Protein AF-A0A3M1KNC0-F1 (afdb_monomer_lite)

Structure (mmCIF, N/CA/C/O backbone):
data_AF-A0A3M1KNC0-F1
#
_entry.id   AF-A0A3M1KNC0-F1
#
loop_
_atom_site.group_PDB
_atom_site.id
_atom_site.type_symbol
_atom_site.label_atom_id
_atom_site.label_alt_id
_atom_site.label_comp_id
_atom_site.label_asym_id
_atom_site.label_entity_id
_atom_site.label_seq_id
_atom_site.pdbx_PDB_ins_code
_atom_site.Cartn_x
_atom_site.Cartn_y
_atom_site.Cartn_z
_atom_site.occupancy
_atom_site.B_iso_or_equiv
_atom_site.auth_seq_id
_atom_site.auth_comp_id
_atom_site.auth_asym_id
_atom_site.auth_atom_id
_atom_site.pdbx_PDB_model_num
ATOM 1 N N . MET A 1 1 ? -4.208 28.990 67.969 1.00 57.97 1 MET A N 1
ATOM 2 C CA . MET A 1 1 ? -3.713 29.675 66.745 1.00 57.97 1 MET A CA 1
ATOM 3 C C . MET A 1 1 ? -3.310 28.766 65.571 1.00 57.97 1 MET A C 1
ATOM 5 O O . MET A 1 1 ? -3.485 29.190 64.439 1.00 57.97 1 MET A O 1
ATOM 9 N N . LYS A 1 2 ? -2.822 27.526 65.760 1.00 63.41 2 LYS A N 1
ATO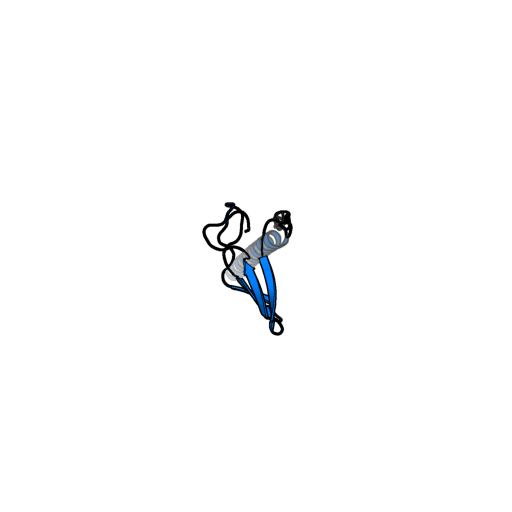M 10 C CA . LYS A 1 2 ? -2.234 26.720 64.659 1.00 63.41 2 LYS A CA 1
ATOM 11 C C . LYS A 1 2 ? -3.226 26.083 63.655 1.00 63.41 2 LYS A C 1
ATOM 13 O O . LYS A 1 2 ? -2.835 25.807 62.525 1.00 63.41 2 LYS A O 1
ATOM 18 N N . ARG A 1 3 ? -4.499 25.858 64.021 1.00 71.94 3 ARG A N 1
ATOM 19 C CA . ARG A 1 3 ? -5.496 25.166 63.162 1.00 71.94 3 ARG A CA 1
ATOM 20 C C . ARG A 1 3 ? -5.983 26.029 61.991 1.00 71.94 3 ARG A C 1
ATOM 22 O O . ARG A 1 3 ? -5.972 25.564 60.857 1.00 71.94 3 ARG A 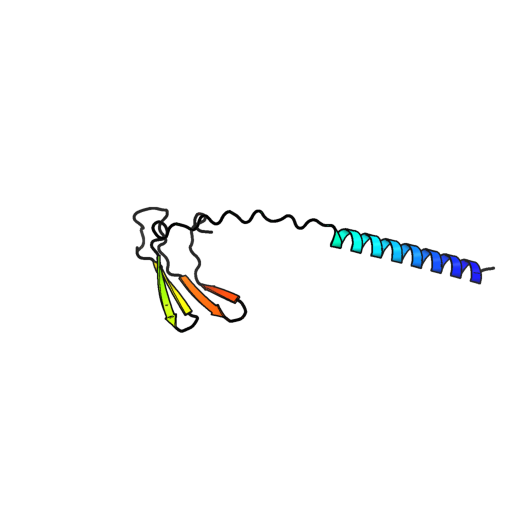O 1
ATOM 29 N N . HIS A 1 4 ? -6.303 27.298 62.246 1.00 69.00 4 HIS A N 1
ATOM 30 C CA . HIS A 1 4 ? -6.705 28.245 61.198 1.00 69.00 4 HIS A CA 1
ATOM 31 C C . HIS A 1 4 ? -5.567 28.579 60.234 1.00 69.00 4 HIS A C 1
ATOM 33 O O . HIS A 1 4 ? -5.800 28.7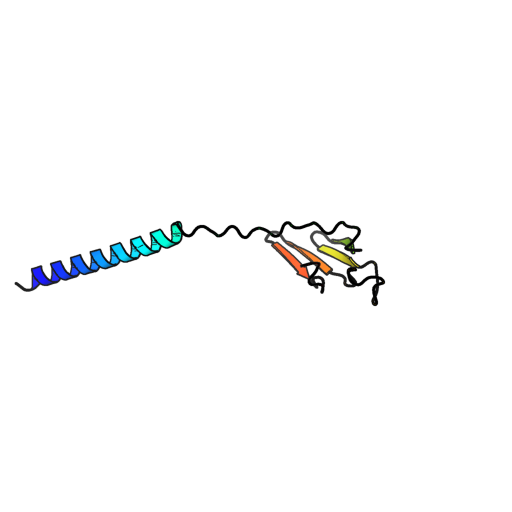70 59.047 1.00 69.00 4 HIS A O 1
ATOM 39 N N . GLN A 1 5 ? -4.324 28.597 60.719 1.00 79.25 5 GLN A N 1
ATOM 40 C CA . GLN A 1 5 ? -3.162 28.819 59.863 1.00 79.25 5 GLN A CA 1
ATOM 41 C C . GLN A 1 5 ? -2.944 27.638 58.905 1.00 79.25 5 GLN A C 1
ATOM 43 O O . GLN A 1 5 ? -2.753 27.859 57.716 1.00 79.25 5 GLN A O 1
ATOM 48 N N . ARG A 1 6 ? -3.076 26.389 59.377 1.00 77.94 6 ARG A N 1
ATOM 49 C CA . ARG A 1 6 ? -3.005 25.189 58.518 1.00 77.94 6 ARG A CA 1
ATOM 50 C C . ARG A 1 6 ? -4.121 25.136 57.472 1.00 77.94 6 ARG A C 1
ATOM 52 O O . ARG A 1 6 ? -3.852 24.778 56.334 1.00 77.94 6 ARG A O 1
ATOM 59 N N . GLN A 1 7 ? -5.341 25.534 57.833 1.00 81.75 7 GLN A N 1
ATOM 60 C CA . GLN A 1 7 ? -6.461 25.612 56.887 1.00 81.75 7 GLN A CA 1
ATOM 61 C C . GLN A 1 7 ? -6.210 26.649 55.785 1.00 81.75 7 GLN A C 1
ATOM 63 O O . GLN A 1 7 ? -6.459 26.359 54.622 1.00 81.75 7 GLN A O 1
ATOM 68 N N . LYS A 1 8 ? -5.648 27.817 56.122 1.00 85.06 8 LYS A N 1
ATOM 69 C CA . LYS A 1 8 ? -5.270 28.837 55.129 1.00 85.06 8 LYS A CA 1
ATOM 70 C C . LYS A 1 8 ? -4.206 28.325 54.154 1.00 85.06 8 LYS A C 1
ATOM 72 O O . LYS A 1 8 ? -4.360 28.507 52.954 1.00 85.06 8 LYS A O 1
ATOM 77 N N . TRP A 1 9 ? -3.177 27.639 54.654 1.00 87.12 9 TRP A N 1
ATOM 78 C CA . TRP A 1 9 ? -2.148 27.031 53.801 1.00 87.12 9 TRP A CA 1
ATOM 79 C C . TRP A 1 9 ? -2.708 25.937 52.889 1.00 87.12 9 TRP A C 1
ATOM 81 O O . TRP A 1 9 ? -2.341 25.883 51.720 1.00 87.12 9 TRP A O 1
ATOM 91 N N . LEU A 1 10 ? -3.630 25.113 53.392 1.00 89.50 10 LEU A N 1
ATOM 92 C CA . LEU A 1 10 ? -4.289 24.084 52.589 1.00 89.50 10 LEU A CA 1
ATOM 93 C C . LEU A 1 10 ? -5.126 24.702 51.458 1.00 89.50 10 LEU A C 1
ATOM 95 O O . LEU A 1 10 ? -5.042 24.256 50.320 1.00 89.50 10 LEU A O 1
ATOM 99 N N . ILE A 1 11 ? -5.895 25.754 51.757 1.00 91.38 11 ILE A N 1
ATOM 100 C CA . ILE A 1 11 ? -6.725 26.456 50.767 1.00 91.38 11 ILE A CA 1
ATOM 101 C C . ILE A 1 11 ? -5.852 27.110 49.691 1.00 91.38 11 ILE A C 1
ATOM 103 O O . ILE A 1 11 ? -6.155 26.988 48.508 1.00 91.38 11 ILE A O 1
ATOM 107 N N . LEU A 1 12 ? -4.750 27.756 50.084 1.00 91.06 12 LEU A N 1
ATOM 108 C CA . LEU A 1 12 ? -3.811 28.360 49.135 1.00 91.06 12 LEU A CA 1
ATOM 109 C C . LEU A 1 12 ? -3.157 27.313 48.229 1.00 91.06 12 LEU A C 1
ATOM 111 O O . LEU A 1 12 ? -3.018 27.547 47.033 1.00 91.06 12 LEU A O 1
ATOM 115 N N . LEU A 1 13 ? -2.803 26.149 48.778 1.00 90.50 13 LEU A N 1
ATOM 116 C CA . LEU A 1 13 ? -2.216 25.058 48.005 1.00 90.50 13 LEU A CA 1
ATOM 117 C C . LEU A 1 13 ? -3.217 24.488 46.991 1.00 90.50 13 LEU A C 1
ATOM 119 O O . LEU A 1 13 ? -2.861 24.284 45.835 1.00 90.50 13 LEU A O 1
ATOM 123 N N . ILE A 1 14 ? -4.478 24.299 47.392 1.00 91.69 14 ILE A N 1
ATOM 124 C CA . ILE A 1 14 ? -5.544 23.837 46.491 1.00 91.69 14 ILE A CA 1
ATOM 125 C C . ILE A 1 14 ? -5.797 24.858 45.375 1.00 91.69 14 ILE A C 1
ATOM 127 O O . ILE A 1 14 ? -5.906 24.469 44.216 1.00 91.69 14 ILE A O 1
ATOM 131 N N . ALA A 1 15 ? -5.847 26.153 45.701 1.00 91.94 15 ALA A N 1
ATOM 132 C CA . ALA A 1 15 ? -6.053 27.215 44.717 1.00 91.94 15 ALA A CA 1
ATOM 133 C C . ALA A 1 15 ? -4.885 27.340 43.719 1.00 91.94 15 ALA A C 1
ATOM 135 O O . ALA A 1 15 ? -5.103 27.629 42.545 1.00 91.94 15 ALA A O 1
ATOM 136 N N . ALA A 1 16 ? -3.649 27.106 44.170 1.00 91.06 16 ALA A N 1
ATOM 137 C CA . ALA A 1 16 ? -2.475 27.092 43.301 1.00 91.06 16 ALA A CA 1
ATOM 138 C C . ALA A 1 16 ? -2.455 25.865 42.374 1.00 91.06 16 ALA A C 1
ATOM 140 O O . ALA A 1 16 ? -2.098 25.974 41.204 1.00 91.06 16 ALA A O 1
ATOM 141 N N . LEU A 1 17 ? -2.869 24.696 42.874 1.00 90.94 17 LEU A N 1
ATOM 142 C CA . LEU A 1 17 ? -2.985 23.492 42.049 1.00 90.94 17 LEU A CA 1
ATOM 143 C C . LEU A 1 17 ? -4.095 23.619 41.004 1.00 90.94 17 LEU A C 1
ATOM 145 O O . LEU A 1 17 ? -3.897 23.226 39.856 1.00 90.94 17 LEU A O 1
ATOM 149 N N . SER A 1 18 ? -5.249 24.179 41.372 1.00 87.38 18 SER A N 1
ATOM 150 C CA . SER A 1 18 ? -6.358 24.332 40.431 1.00 87.38 18 SER A CA 1
ATOM 151 C C . SER A 1 18 ? -6.035 25.324 39.314 1.00 87.38 18 SER A C 1
ATOM 153 O O . SER A 1 18 ? -6.330 25.035 38.156 1.00 87.38 18 SER A O 1
ATOM 155 N N . SER A 1 19 ? -5.371 26.446 39.613 1.00 85.81 19 SER A N 1
ATOM 156 C CA . SER A 1 19 ? -4.951 27.407 38.584 1.00 85.81 19 SER A CA 1
ATOM 157 C C . SER A 1 19 ? -3.911 26.821 37.625 1.00 85.81 19 SER A C 1
ATOM 159 O O . SER A 1 19 ? -3.987 27.066 36.421 1.00 85.81 19 SER A O 1
ATOM 161 N N . PHE A 1 20 ? -2.996 25.989 38.128 1.00 86.69 20 PHE A N 1
ATOM 162 C CA . PHE A 1 20 ? -2.003 25.301 37.307 1.00 86.69 20 PHE A CA 1
ATOM 163 C C . PHE A 1 20 ? -2.643 24.295 36.338 1.00 86.69 20 PHE A C 1
ATOM 165 O O . PHE A 1 20 ? -2.310 24.277 35.156 1.00 86.69 20 PHE A O 1
ATOM 172 N N . ILE A 1 21 ? -3.620 23.510 36.805 1.00 86.56 21 ILE A N 1
ATOM 173 C CA . ILE A 1 21 ? -4.353 22.558 35.954 1.00 86.56 21 ILE A CA 1
ATOM 174 C C . ILE A 1 21 ? -5.150 23.298 34.870 1.00 86.56 21 ILE A C 1
ATOM 176 O O . ILE A 1 21 ? -5.115 22.900 33.707 1.00 86.56 21 ILE A O 1
ATOM 180 N N . ILE A 1 22 ? -5.824 24.399 35.223 1.00 86.44 22 ILE A N 1
ATOM 181 C CA . ILE A 1 22 ? -6.582 25.214 34.261 1.00 86.44 22 ILE A CA 1
ATOM 182 C C . ILE A 1 22 ? -5.657 25.781 33.175 1.00 86.44 22 ILE A C 1
ATOM 184 O O . ILE A 1 22 ? -6.018 25.758 32.001 1.00 86.44 22 ILE A O 1
ATOM 188 N N . ALA A 1 23 ? -4.455 26.238 33.541 1.00 81.06 23 ALA A N 1
ATOM 189 C CA . ALA A 1 23 ? -3.480 26.756 32.583 1.00 81.06 23 ALA A CA 1
ATOM 190 C C . ALA A 1 23 ? -3.008 25.686 31.580 1.00 81.06 23 ALA A C 1
ATOM 192 O O . ALA A 1 23 ? -2.911 25.976 30.388 1.00 81.06 23 ALA A O 1
ATOM 193 N N . ILE A 1 24 ? -2.776 24.448 32.033 1.00 82.31 24 ILE A N 1
ATOM 194 C CA . ILE A 1 24 ? -2.384 23.330 31.157 1.00 82.31 24 ILE A CA 1
ATOM 195 C C . ILE A 1 24 ? -3.511 22.980 30.182 1.00 82.31 24 ILE A C 1
ATOM 197 O O . ILE A 1 24 ? -3.274 22.862 28.981 1.00 82.31 24 ILE A O 1
ATOM 201 N N . VAL A 1 25 ? -4.746 22.863 30.677 1.00 81.25 25 VAL A N 1
ATOM 202 C CA . VAL A 1 25 ? -5.911 22.548 29.834 1.00 81.25 25 VAL A CA 1
ATOM 203 C C . VAL A 1 25 ? -6.134 23.643 28.788 1.00 81.25 25 VAL A C 1
ATOM 205 O O . VAL A 1 25 ? -6.400 23.340 27.628 1.00 81.25 25 VAL A O 1
ATOM 208 N N . TRP A 1 26 ? -5.962 24.915 29.161 1.00 76.06 26 TRP A N 1
ATOM 209 C CA . TRP A 1 26 ? -6.084 26.027 28.218 1.00 76.06 26 TRP A CA 1
ATOM 210 C C . TRP A 1 26 ? -5.027 25.970 27.108 1.00 76.06 26 TRP A C 1
ATOM 212 O O . TRP A 1 26 ? -5.342 26.245 25.953 1.00 76.06 26 TRP A O 1
ATOM 222 N N . GLN A 1 27 ? -3.793 25.569 27.431 1.00 66.94 27 GLN A N 1
ATOM 223 C CA . GLN A 1 27 ? -2.739 25.387 26.430 1.00 66.94 27 GLN A CA 1
ATOM 224 C C . GLN A 1 27 ? -3.021 24.209 25.488 1.00 66.94 27 GLN A C 1
ATOM 226 O O . GLN A 1 27 ? -2.772 24.338 24.297 1.00 66.94 27 GLN A O 1
ATOM 231 N N . GLN A 1 28 ? -3.586 23.100 25.975 1.00 64.31 28 GLN A N 1
ATOM 232 C CA . GLN A 1 28 ? -3.891 21.933 25.133 1.00 64.31 28 GLN A CA 1
ATOM 233 C C . GLN A 1 28 ? -5.070 22.151 24.174 1.00 64.31 28 GLN A C 1
ATOM 235 O O . GLN A 1 28 ? -5.107 21.546 23.108 1.00 64.31 28 GLN A O 1
ATOM 240 N N . ILE A 1 29 ? -6.037 23.000 24.535 1.00 62.75 29 ILE A N 1
ATOM 241 C CA . ILE A 1 29 ? -7.204 23.284 23.681 1.00 62.75 29 ILE A CA 1
ATOM 242 C C . ILE A 1 29 ? -6.863 24.314 22.591 1.00 62.75 29 ILE A C 1
ATOM 244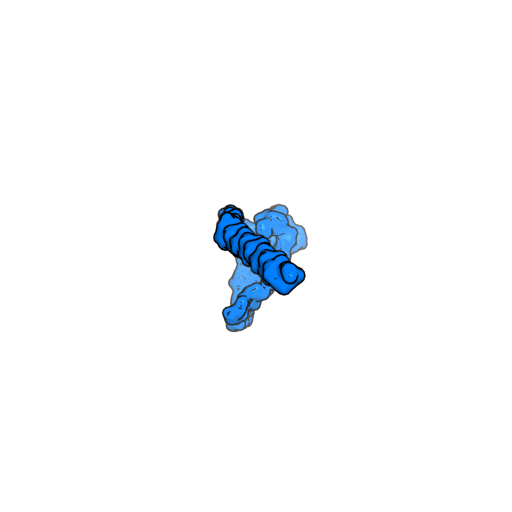 O O . ILE A 1 29 ? -7.457 24.288 21.516 1.00 62.75 29 ILE A O 1
ATOM 248 N N . PHE A 1 30 ? -5.909 25.214 22.854 1.00 56.31 30 PHE A N 1
ATOM 249 C CA . PHE A 1 30 ? -5.571 26.335 21.969 1.00 56.31 30 PHE A CA 1
ATOM 250 C C . PHE A 1 30 ? -4.242 26.199 21.230 1.00 56.31 30 PHE A C 1
ATOM 252 O O . PHE A 1 30 ? -3.813 27.171 20.611 1.00 56.31 30 PHE A O 1
ATOM 259 N N . THR A 1 31 ? -3.587 25.037 21.230 1.00 55.81 31 THR A N 1
ATOM 260 C CA . THR A 1 31 ? -2.562 24.797 20.210 1.00 55.81 31 THR A CA 1
ATOM 261 C C . THR A 1 31 ? -3.268 24.726 18.858 1.00 55.81 31 THR A C 1
ATOM 263 O O . THR A 1 31 ? -4.046 23.789 18.652 1.00 55.81 31 THR A O 1
ATOM 266 N N . PRO A 1 32 ? -3.055 25.687 17.937 1.00 54.53 32 PRO A N 1
ATOM 267 C CA . PRO A 1 32 ? -3.475 25.480 16.566 1.00 54.53 32 PRO A CA 1
ATOM 268 C C . PRO A 1 32 ? -2.774 24.209 16.096 1.00 54.53 32 PRO A C 1
ATOM 270 O O . PRO A 1 32 ? -1.548 24.120 16.153 1.00 54.53 32 PRO A O 1
ATOM 273 N N . VAL A 1 33 ? -3.554 23.204 15.698 1.00 53.81 33 VAL A N 1
ATOM 274 C CA . VAL A 1 33 ? -3.031 22.129 14.860 1.00 53.81 33 VAL A CA 1
ATOM 275 C C . VAL A 1 33 ? -2.461 22.848 13.652 1.00 53.81 33 VAL A C 1
ATOM 277 O O . VAL A 1 33 ? -3.208 23.465 12.891 1.00 53.81 33 VAL A O 1
ATOM 280 N N . GLU A 1 34 ? -1.136 22.866 13.554 1.00 51.38 34 GLU A N 1
ATOM 281 C CA . GLU A 1 34 ? -0.452 23.255 12.338 1.00 51.38 34 GLU A CA 1
ATOM 282 C C . GLU A 1 34 ? -1.017 22.319 11.280 1.00 51.38 34 GLU A C 1
ATOM 284 O O . GLU A 1 34 ? -0.805 21.107 11.325 1.00 51.38 34 GLU A O 1
ATOM 289 N N . ALA A 1 35 ? -1.905 22.858 10.444 1.00 47.97 35 ALA A N 1
ATOM 290 C CA . ALA A 1 35 ? -2.439 22.126 9.324 1.00 47.97 35 ALA A CA 1
ATOM 291 C C . ALA A 1 35 ? -1.222 21.826 8.463 1.00 47.97 35 ALA A C 1
ATOM 293 O O . ALA A 1 35 ? -0.741 22.708 7.748 1.00 47.97 35 ALA A O 1
ATOM 294 N N . GLU A 1 36 ? -0.686 20.612 8.609 1.00 46.47 36 GLU A N 1
ATOM 295 C CA . GLU A 1 36 ? 0.285 20.068 7.682 1.00 46.47 36 GLU A CA 1
ATOM 296 C C . GLU A 1 36 ? -0.285 20.372 6.309 1.00 46.47 36 GLU A C 1
ATOM 298 O O . GLU A 1 36 ? -1.403 19.966 5.967 1.00 46.47 36 GLU A O 1
ATOM 303 N N . THR A 1 37 ? 0.435 21.215 5.572 1.00 46.34 37 THR A N 1
ATOM 304 C CA . THR A 1 37 ? 0.117 21.470 4.181 1.00 46.34 37 THR A CA 1
ATOM 305 C C . THR A 1 37 ? 0.280 20.115 3.536 1.00 46.34 37 THR A C 1
ATOM 307 O O . THR A 1 37 ? 1.404 19.676 3.308 1.00 46.34 37 THR A O 1
ATOM 310 N N . LYS A 1 38 ? -0.844 19.406 3.374 1.00 45.84 38 LYS A N 1
ATOM 311 C CA . LYS A 1 38 ? -0.910 18.132 2.678 1.00 45.84 38 LYS A CA 1
ATOM 312 C C . LYS A 1 38 ? -0.118 18.369 1.400 1.00 45.84 38 LYS A C 1
ATOM 314 O O . LYS A 1 38 ? -0.541 19.259 0.653 1.00 45.84 38 LYS A O 1
ATOM 319 N N . PRO A 1 39 ? 1.028 17.692 1.181 1.00 46.56 39 PRO A N 1
ATOM 320 C CA . PRO A 1 39 ? 1.729 17.837 -0.077 1.00 46.56 39 PRO A CA 1
ATOM 321 C C . PRO A 1 39 ? 0.667 17.592 -1.132 1.00 46.56 39 PRO A C 1
ATOM 323 O O . PRO A 1 39 ? -0.096 16.622 -1.038 1.00 46.56 39 PRO A O 1
ATOM 326 N N . GLU A 1 40 ? 0.491 18.584 -2.001 1.00 45.06 40 GLU A N 1
ATOM 327 C CA . GLU A 1 40 ? -0.446 18.494 -3.098 1.00 45.06 40 GLU A CA 1
ATOM 328 C C . GLU A 1 40 ? -0.031 17.224 -3.820 1.00 45.06 40 GLU A C 1
ATOM 330 O O . GLU A 1 40 ? 1.059 17.154 -4.385 1.00 45.06 40 GLU A O 1
ATOM 335 N N . LEU A 1 41 ? -0.814 16.161 -3.619 1.00 42.62 41 LEU A N 1
ATOM 336 C CA . LEU A 1 41 ? -0.511 14.849 -4.142 1.00 42.62 41 LEU A CA 1
ATOM 337 C C . LEU A 1 41 ? -0.735 15.029 -5.635 1.00 42.62 41 LEU A C 1
ATOM 339 O O . LEU A 1 41 ? -1.853 14.859 -6.122 1.00 42.62 41 LEU A O 1
ATOM 343 N N . SER A 1 42 ? 0.290 15.499 -6.342 1.00 44.75 42 SER A N 1
ATOM 344 C CA . SER A 1 42 ? 0.352 15.473 -7.785 1.00 44.75 42 SER A CA 1
ATOM 345 C C . SER A 1 42 ? 0.289 14.000 -8.103 1.00 44.75 42 SER A C 1
ATOM 347 O O . SER A 1 42 ? 1.298 13.305 -8.046 1.00 44.75 42 SER A O 1
ATOM 349 N N . THR A 1 43 ? -0.938 13.508 -8.287 1.00 45.62 43 THR A N 1
ATOM 350 C CA . THR A 1 43 ? -1.226 12.135 -8.660 1.00 45.62 43 THR A CA 1
ATOM 351 C C . THR A 1 43 ? -0.297 11.849 -9.818 1.00 45.62 43 THR A C 1
ATOM 353 O O . THR A 1 43 ? -0.471 12.508 -10.851 1.00 45.62 43 THR A O 1
ATOM 356 N N . PRO A 1 44 ? 0.711 10.972 -9.653 1.00 50.84 44 PRO A N 1
ATOM 357 C CA . PRO A 1 44 ? 1.555 10.611 -10.768 1.00 50.84 44 PRO A CA 1
ATOM 358 C C . PRO A 1 44 ? 0.593 10.150 -11.850 1.00 50.84 44 PRO A C 1
ATOM 360 O O . PRO A 1 44 ? -0.237 9.259 -11.630 1.00 50.84 44 PRO A O 1
ATOM 363 N N . THR A 1 45 ? 0.590 10.870 -12.970 1.00 49.12 45 THR A N 1
ATOM 364 C CA . THR A 1 45 ? -0.230 10.510 -14.114 1.00 49.12 45 THR A CA 1
ATOM 365 C C . THR A 1 45 ? 0.074 9.044 -14.380 1.00 49.12 45 THR A C 1
ATOM 367 O O . THR A 1 45 ? 1.233 8.643 -14.338 1.00 49.12 45 THR A O 1
ATOM 370 N N . LYS A 1 46 ? -0.947 8.223 -14.623 1.00 49.84 46 LYS A N 1
ATOM 371 C CA . LYS A 1 46 ? -0.809 6.774 -14.860 1.00 49.84 46 LYS A CA 1
ATOM 372 C C . LYS A 1 46 ? 0.269 6.410 -15.908 1.00 49.84 46 LYS A C 1
ATOM 374 O O . LYS A 1 46 ? 0.683 5.264 -15.994 1.00 49.84 46 LYS A O 1
ATOM 379 N N . GLU A 1 47 ? 0.701 7.386 -16.701 1.00 51.00 47 GLU A N 1
ATOM 380 C CA . GLU A 1 47 ? 1.790 7.299 -17.670 1.00 51.00 47 GLU A CA 1
ATOM 381 C C . GLU A 1 47 ? 3.206 7.292 -17.059 1.00 51.00 47 GLU A C 1
ATOM 383 O O . GLU A 1 47 ? 4.082 6.667 -17.645 1.00 51.00 47 GLU A O 1
ATOM 388 N N . SER A 1 48 ? 3.462 7.925 -15.904 1.00 51.19 48 SER A N 1
ATOM 389 C CA . SER A 1 48 ? 4.801 7.950 -15.281 1.00 51.19 48 SER A CA 1
ATOM 390 C C . SER A 1 48 ? 5.065 6.737 -14.389 1.00 51.19 48 SER A C 1
ATOM 392 O O . SER A 1 48 ? 6.164 6.188 -14.372 1.00 51.19 48 SER A O 1
ATOM 394 N N . ALA A 1 49 ? 4.038 6.268 -13.686 1.00 58.25 49 ALA A N 1
ATOM 395 C CA . ALA A 1 49 ? 4.080 5.020 -12.947 1.00 58.25 49 ALA A CA 1
ATOM 396 C C . ALA A 1 49 ? 3.512 3.929 -13.851 1.00 58.25 49 ALA A C 1
ATOM 398 O O . ALA A 1 49 ? 2.319 3.642 -13.821 1.00 58.25 49 ALA A O 1
ATOM 399 N N . LEU A 1 50 ? 4.379 3.373 -14.690 1.00 67.00 50 LEU A N 1
ATOM 400 C CA . LEU A 1 50 ? 4.185 2.222 -15.571 1.00 67.00 50 LEU A CA 1
ATOM 401 C C . LEU A 1 50 ? 3.777 0.940 -14.787 1.00 67.00 50 LEU A C 1
ATOM 403 O O . LEU A 1 50 ? 4.446 -0.093 -14.789 1.00 67.00 50 LEU A O 1
ATOM 407 N N . LEU A 1 51 ? 2.655 1.027 -14.078 1.00 72.75 51 LEU A N 1
ATOM 408 C CA . LEU A 1 51 ? 2.150 0.085 -13.093 1.00 72.75 51 LEU A CA 1
ATOM 409 C C . LEU A 1 51 ? 0.738 -0.347 -13.474 1.00 72.75 51 LEU A C 1
ATOM 411 O O . LEU A 1 51 ? -0.153 0.469 -13.719 1.00 72.75 51 LEU A O 1
ATOM 415 N N . ASN A 1 52 ? 0.510 -1.652 -13.451 1.00 81.69 52 ASN A N 1
ATOM 416 C CA . ASN A 1 52 ? -0.800 -2.243 -13.655 1.00 81.69 52 ASN A CA 1
ATOM 417 C C . ASN A 1 52 ? -1.375 -2.692 -12.315 1.00 81.69 52 ASN A C 1
ATOM 419 O O . ASN A 1 52 ? -0.817 -3.567 -11.660 1.00 81.69 52 ASN A O 1
ATOM 423 N N . LEU A 1 53 ? -2.516 -2.126 -11.916 1.00 85.00 53 LEU A N 1
ATOM 424 C CA . LEU A 1 53 ? -3.266 -2.627 -10.768 1.00 85.00 53 LEU A CA 1
ATOM 425 C C . LEU A 1 53 ? -4.078 -3.859 -11.185 1.00 85.00 53 LEU A C 1
ATOM 427 O O . LEU A 1 53 ? -4.964 -3.769 -12.035 1.00 85.00 53 LEU A O 1
ATOM 431 N N . ALA A 1 54 ? -3.806 -4.992 -10.552 1.00 87.38 54 ALA A N 1
ATOM 432 C CA . ALA A 1 54 ? -4.516 -6.246 -10.733 1.00 87.38 54 ALA A CA 1
ATOM 433 C C . ALA A 1 54 ? -5.212 -6.646 -9.428 1.00 87.38 54 ALA A C 1
ATOM 435 O O . ALA A 1 54 ? -4.589 -6.712 -8.369 1.00 87.38 54 ALA A O 1
ATOM 436 N N . LYS A 1 55 ? -6.511 -6.944 -9.494 1.00 91.25 55 LYS A N 1
ATOM 437 C CA . LYS A 1 55 ? -7.219 -7.559 -8.367 1.00 91.25 55 LYS A CA 1
ATOM 438 C C . LYS A 1 55 ? -6.863 -9.043 -8.319 1.00 91.25 55 LYS A C 1
ATOM 440 O O . LYS A 1 55 ? -7.116 -9.761 -9.282 1.00 91.25 55 LYS A O 1
ATOM 445 N N . VAL A 1 56 ? -6.296 -9.488 -7.202 1.00 92.88 56 VAL A N 1
ATOM 446 C CA . VAL A 1 56 ? -5.9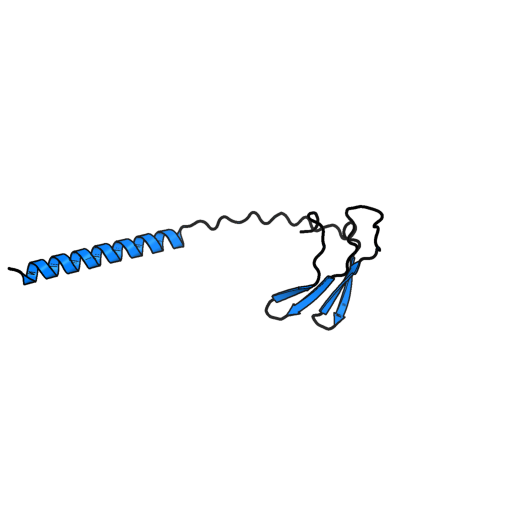32 -10.895 -6.974 1.00 92.88 56 VAL A CA 1
ATOM 447 C C . VAL A 1 56 ? -7.075 -11.630 -6.278 1.00 92.88 56 VAL A C 1
ATOM 449 O O . VAL A 1 56 ? -7.398 -12.759 -6.630 1.00 92.88 56 VAL A O 1
ATOM 452 N N . SER A 1 57 ? -7.710 -10.974 -5.304 1.00 92.00 57 SER A N 1
ATOM 453 C CA . SER A 1 57 ? -8.870 -11.481 -4.569 1.00 92.00 57 SER A CA 1
ATOM 454 C C . SER A 1 57 ? -9.687 -10.316 -4.003 1.00 92.00 57 SER A C 1
ATOM 456 O O . SER A 1 57 ? -9.337 -9.146 -4.172 1.00 92.00 57 SER A O 1
ATOM 458 N N . ASP A 1 58 ? -10.796 -10.609 -3.333 1.00 92.12 58 AS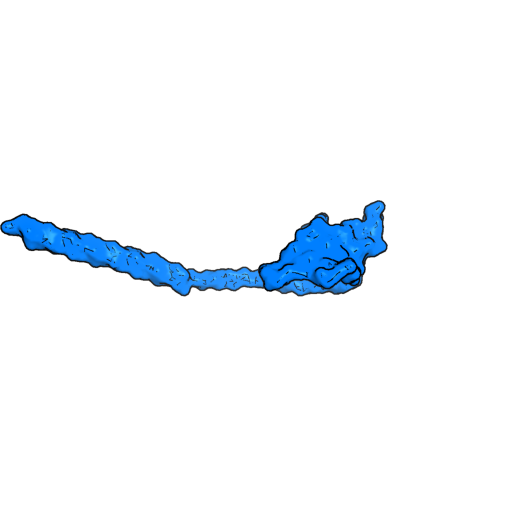P A N 1
ATOM 459 C CA . ASP A 1 58 ? -11.545 -9.595 -2.597 1.00 92.12 58 ASP A CA 1
ATOM 460 C C . ASP A 1 58 ? -10.664 -8.954 -1.521 1.00 92.12 58 ASP A C 1
ATOM 462 O O . ASP A 1 58 ? -10.078 -9.631 -0.680 1.00 92.12 58 ASP A O 1
ATOM 466 N N . GLY A 1 59 ? -10.523 -7.628 -1.604 1.00 90.81 59 GLY A N 1
ATOM 467 C CA . GLY A 1 59 ? -9.655 -6.853 -0.720 1.00 90.81 59 GLY A CA 1
ATOM 468 C C . GLY A 1 59 ? -8.153 -7.007 -0.980 1.00 90.81 59 GLY A C 1
ATOM 469 O O . GLY A 1 59 ? -7.383 -6.380 -0.266 1.00 90.81 59 GLY A O 1
ATOM 470 N N . ILE A 1 60 ? -7.711 -7.777 -1.982 1.00 92.81 60 ILE A N 1
ATOM 471 C CA . ILE A 1 60 ? -6.284 -8.009 -2.264 1.00 92.81 60 ILE A CA 1
ATOM 472 C C . ILE A 1 60 ? -5.958 -7.601 -3.699 1.00 92.81 60 ILE A C 1
ATOM 474 O O . ILE A 1 60 ? -6.525 -8.127 -4.661 1.00 92.81 60 ILE A O 1
ATOM 478 N N . TYR A 1 61 ? -4.989 -6.705 -3.840 1.00 92.69 61 TYR A N 1
ATOM 479 C CA . TYR A 1 61 ? -4.534 -6.173 -5.114 1.00 92.69 61 TYR A CA 1
ATOM 480 C C . TYR A 1 61 ? -3.016 -6.269 -5.228 1.00 92.69 61 TYR A C 1
ATOM 482 O O . TYR A 1 61 ? -2.294 -6.210 -4.235 1.00 92.69 61 TYR A O 1
ATOM 490 N N . ALA A 1 62 ? -2.544 -6.392 -6.460 1.00 89.50 62 ALA A N 1
ATOM 491 C CA . ALA A 1 62 ? -1.144 -6.289 -6.820 1.00 89.50 62 ALA A CA 1
ATOM 492 C C . ALA A 1 62 ? -0.966 -5.093 -7.758 1.00 89.50 62 ALA A C 1
ATOM 494 O O . ALA A 1 62 ? -1.718 -4.939 -8.718 1.00 89.50 62 ALA A O 1
ATOM 495 N N . LEU A 1 63 ? 0.021 -4.252 -7.489 1.00 86.38 63 LEU A N 1
ATOM 496 C CA . LEU A 1 63 ? 0.572 -3.310 -8.453 1.00 86.38 63 LEU A CA 1
ATOM 497 C C . LEU A 1 63 ? 1.736 -4.010 -9.139 1.00 86.38 63 LEU A C 1
ATOM 499 O O . LEU A 1 63 ? 2.691 -4.399 -8.478 1.00 86.38 63 LEU A O 1
ATOM 503 N N . ILE A 1 64 ? 1.630 -4.207 -10.445 1.00 84.00 64 ILE A N 1
ATOM 504 C CA . ILE A 1 64 ? 2.608 -4.946 -11.236 1.00 84.00 64 ILE A CA 1
ATOM 505 C C . ILE A 1 64 ? 3.376 -3.950 -12.098 1.00 84.00 64 ILE A C 1
ATOM 507 O O . ILE A 1 64 ? 2.761 -3.258 -12.914 1.00 84.00 64 ILE A O 1
ATOM 511 N N . ALA A 1 65 ? 4.695 -3.879 -11.929 1.00 82.12 65 ALA A N 1
ATOM 512 C CA . ALA A 1 65 ? 5.561 -3.115 -12.816 1.00 82.12 65 ALA A CA 1
ATOM 513 C C . ALA A 1 65 ? 5.525 -3.701 -14.227 1.00 82.12 65 ALA A C 1
ATOM 515 O O . ALA A 1 65 ? 5.504 -4.917 -14.414 1.00 82.12 65 ALA A O 1
ATOM 516 N N . ASN A 1 66 ? 5.483 -2.834 -15.236 1.00 77.25 66 ASN A N 1
ATOM 517 C CA . ASN A 1 66 ? 5.463 -3.265 -16.633 1.00 77.25 66 ASN A CA 1
ATOM 518 C C . ASN A 1 66 ? 6.856 -3.288 -17.289 1.00 77.25 66 ASN A C 1
ATOM 520 O O . ASN A 1 66 ? 6.957 -3.594 -18.477 1.00 77.25 66 ASN A O 1
ATOM 524 N N . THR A 1 67 ? 7.903 -2.961 -16.529 1.00 75.75 67 THR A N 1
ATOM 525 C CA . THR A 1 67 ? 9.294 -2.955 -16.977 1.00 75.75 67 THR A CA 1
ATOM 526 C C . THR A 1 67 ? 10.170 -3.736 -16.005 1.00 75.75 67 THR A C 1
ATOM 528 O O . THR A 1 67 ? 9.905 -3.764 -14.802 1.00 75.75 67 THR A O 1
ATOM 531 N N . ASP A 1 68 ? 11.248 -4.308 -16.532 1.00 74.56 68 ASP A N 1
ATOM 532 C CA . ASP A 1 68 ? 12.299 -4.960 -15.754 1.00 74.56 68 ASP A CA 1
ATOM 533 C C . ASP A 1 68 ? 13.469 -4.007 -15.472 1.00 74.56 68 ASP A C 1
ATOM 535 O O . ASP A 1 68 ? 13.574 -2.917 -16.043 1.00 74.56 68 ASP A O 1
ATOM 539 N N . TYR A 1 69 ? 14.375 -4.444 -14.593 1.00 74.62 69 TYR A N 1
ATOM 540 C CA . TYR A 1 69 ? 15.673 -3.805 -14.408 1.00 74.62 69 TYR A CA 1
ATOM 541 C C . TYR A 1 69 ? 16.660 -4.211 -15.524 1.00 74.62 69 TYR A C 1
ATOM 543 O O . TYR A 1 69 ? 16.775 -5.402 -15.825 1.00 74.62 69 TYR A O 1
ATOM 551 N N . PRO A 1 70 ? 17.465 -3.277 -16.064 1.00 75.25 70 PRO A N 1
ATOM 552 C CA . PRO A 1 70 ? 17.441 -1.843 -15.784 1.00 75.25 70 PRO A CA 1
ATOM 553 C C . PRO A 1 70 ? 16.281 -1.144 -16.512 1.00 75.25 70 PRO A C 1
ATOM 555 O O . PRO A 1 70 ? 16.013 -1.468 -17.671 1.00 75.25 70 PRO A O 1
ATOM 558 N N . PRO A 1 71 ? 15.616 -0.163 -15.875 1.00 75.50 71 PRO A N 1
ATOM 559 C CA . PRO A 1 71 ? 14.554 0.574 -16.537 1.00 75.50 71 PRO A CA 1
ATOM 560 C C . PRO A 1 71 ? 15.127 1.478 -17.641 1.00 75.50 71 PRO A C 1
ATOM 562 O O . PRO A 1 71 ? 16.260 1.958 -17.522 1.00 75.50 71 PRO A O 1
ATOM 565 N N . PRO A 1 72 ? 14.350 1.756 -18.702 1.00 76.75 72 PRO A N 1
ATOM 566 C CA . PRO A 1 72 ? 14.785 2.635 -19.785 1.00 76.75 72 PRO A CA 1
ATOM 567 C C . PRO A 1 72 ? 14.924 4.102 -19.344 1.00 76.75 72 PRO A C 1
ATOM 569 O O . PRO A 1 72 ? 15.712 4.841 -19.932 1.00 76.75 72 PRO A O 1
ATOM 572 N N . GLU A 1 73 ? 14.208 4.512 -18.292 1.00 74.31 73 GLU A N 1
ATOM 573 C CA . GLU A 1 73 ? 14.280 5.843 -17.682 1.00 74.31 73 GLU A CA 1
ATOM 574 C C . GLU A 1 73 ? 14.346 5.735 -16.144 1.00 74.31 73 GLU A C 1
ATOM 576 O O . GLU A 1 73 ? 13.775 4.809 -15.561 1.00 74.31 73 GLU A O 1
ATOM 581 N N . PRO A 1 74 ? 15.025 6.669 -15.451 1.00 71.56 74 PRO A N 1
ATOM 582 C CA . PRO A 1 74 ? 15.266 6.580 -14.004 1.00 71.56 74 PRO A CA 1
ATOM 583 C C . PRO A 1 74 ? 14.021 6.808 -13.127 1.00 71.56 74 PRO A C 1
ATOM 585 O O . PRO A 1 74 ? 14.061 6.570 -11.923 1.00 71.56 74 PRO A O 1
ATOM 588 N N . ASN A 1 75 ? 12.922 7.291 -13.702 1.00 68.56 75 ASN A N 1
ATOM 589 C CA . ASN A 1 75 ? 11.663 7.605 -13.018 1.00 68.56 75 ASN A CA 1
ATOM 590 C C . ASN A 1 75 ? 10.616 6.482 -13.130 1.00 68.56 75 ASN A C 1
ATOM 592 O O . ASN A 1 75 ? 9.474 6.677 -12.719 1.00 68.56 75 ASN A O 1
ATOM 596 N N . ILE A 1 76 ? 10.990 5.321 -13.672 1.00 71.62 76 ILE A N 1
ATOM 597 C CA . ILE A 1 76 ? 10.071 4.207 -13.884 1.00 71.62 76 ILE A CA 1
ATOM 598 C C . ILE A 1 76 ? 10.143 3.218 -12.718 1.00 71.62 76 ILE A C 1
ATOM 600 O O . ILE A 1 76 ? 11.217 2.777 -12.309 1.00 71.62 76 ILE A O 1
ATOM 604 N N . ALA A 1 77 ? 8.975 2.828 -12.210 1.00 72.31 77 ALA A N 1
ATOM 605 C CA . ALA A 1 77 ? 8.856 1.782 -11.206 1.00 72.31 77 ALA A CA 1
ATOM 606 C C . ALA A 1 77 ? 9.143 0.388 -11.799 1.00 72.31 77 ALA A C 1
ATOM 608 O O . ALA A 1 77 ? 8.534 -0.008 -12.791 1.00 72.31 77 ALA A O 1
ATOM 609 N N . ILE A 1 78 ? 10.044 -0.357 -11.152 1.00 74.38 78 ILE A N 1
ATOM 610 C CA . ILE A 1 78 ? 10.505 -1.699 -11.566 1.00 74.38 78 ILE A CA 1
ATOM 611 C C . ILE A 1 78 ? 10.056 -2.822 -10.620 1.00 74.38 78 ILE A C 1
ATOM 613 O O . ILE A 1 78 ? 10.351 -3.989 -10.863 1.00 74.38 78 ILE A O 1
ATOM 617 N N . CYS A 1 79 ? 9.414 -2.485 -9.501 1.00 77.75 79 CYS A N 1
ATOM 618 C CA . CYS A 1 79 ? 9.005 -3.452 -8.486 1.00 77.75 79 CYS A CA 1
ATOM 619 C C . CYS A 1 79 ? 7.487 -3.627 -8.455 1.00 77.75 79 CYS A C 1
ATOM 621 O O . CYS A 1 79 ? 6.723 -2.727 -8.802 1.00 77.75 79 CYS A O 1
ATOM 623 N N . ASN A 1 80 ? 7.058 -4.811 -8.030 1.00 85.69 80 ASN A N 1
ATOM 624 C CA . ASN A 1 80 ? 5.655 -5.081 -7.759 1.00 85.69 80 ASN A CA 1
ATOM 625 C C . ASN A 1 80 ? 5.349 -4.707 -6.308 1.00 85.69 80 ASN A C 1
ATOM 627 O O . ASN A 1 80 ? 6.189 -4.914 -5.442 1.00 85.69 80 ASN A O 1
ATOM 631 N N . ALA A 1 81 ? 4.132 -4.247 -6.037 1.00 87.69 81 ALA A N 1
ATOM 632 C CA . ALA A 1 81 ? 3.666 -3.986 -4.680 1.00 87.69 81 ALA A CA 1
ATOM 633 C C . ALA A 1 81 ? 2.362 -4.738 -4.392 1.00 87.69 81 ALA A C 1
ATOM 635 O O . ALA A 1 81 ? 1.547 -4.981 -5.284 1.00 87.69 81 ALA A O 1
ATOM 636 N N . GLY A 1 82 ? 2.151 -5.103 -3.131 1.00 89.94 82 GLY A N 1
ATOM 637 C CA . GLY A 1 82 ? 0.911 -5.707 -2.646 1.00 89.94 82 GLY A CA 1
ATOM 638 C C . GLY A 1 82 ? 0.060 -4.699 -1.880 1.00 89.94 82 GLY A C 1
ATOM 639 O O . GLY A 1 82 ? 0.587 -3.906 -1.106 1.00 89.94 82 GLY A O 1
ATOM 640 N N . ILE A 1 83 ? -1.260 -4.746 -2.058 1.00 92.44 83 ILE A N 1
ATOM 641 C CA . ILE A 1 83 ? -2.218 -3.929 -1.305 1.00 92.44 83 ILE A CA 1
ATOM 642 C C . ILE A 1 83 ? -3.296 -4.841 -0.726 1.00 92.44 83 ILE A C 1
ATOM 644 O O . ILE A 1 83 ? -3.988 -5.541 -1.466 1.00 92.44 83 ILE A O 1
ATOM 648 N N . VAL A 1 84 ? -3.472 -4.792 0.594 1.00 94.50 84 VAL A N 1
ATOM 649 C CA . VAL A 1 84 ? -4.558 -5.476 1.303 1.00 94.50 84 VAL A CA 1
ATOM 650 C C . VAL A 1 84 ? -5.453 -4.438 1.969 1.00 94.50 84 VAL A C 1
ATOM 652 O O . VAL A 1 84 ? -5.004 -3.677 2.823 1.00 94.50 84 VAL A O 1
ATOM 655 N N . ILE A 1 85 ? -6.722 -4.405 1.577 1.00 94.31 85 ILE A N 1
ATOM 656 C CA . ILE A 1 85 ? -7.747 -3.502 2.100 1.00 94.31 85 ILE A CA 1
ATOM 657 C C . ILE A 1 85 ? -8.578 -4.270 3.130 1.00 94.31 85 ILE A C 1
ATOM 659 O O . ILE A 1 85 ? -9.358 -5.154 2.774 1.00 94.31 85 ILE A O 1
ATOM 663 N N . GLY A 1 86 ? -8.399 -3.927 4.403 1.00 91.19 86 GLY A N 1
ATOM 664 C CA . GLY A 1 86 ? -9.222 -4.399 5.512 1.00 91.19 86 GLY A CA 1
ATOM 665 C C . GLY A 1 86 ? -10.286 -3.376 5.911 1.00 91.19 86 GLY A C 1
ATOM 666 O O . GLY A 1 86 ? -10.343 -2.263 5.394 1.00 91.19 86 GLY A O 1
ATOM 667 N N . THR A 1 87 ? -11.132 -3.740 6.871 1.00 93.25 87 THR A N 1
ATOM 668 C CA . THR A 1 87 ? -12.187 -2.852 7.396 1.00 93.25 87 THR A CA 1
ATOM 669 C C . THR A 1 87 ? -11.642 -1.688 8.220 1.00 93.25 87 THR A C 1
ATOM 671 O O . THR A 1 87 ? -12.306 -0.665 8.345 1.00 93.25 87 THR A O 1
ATOM 674 N N . GLU A 1 88 ? -10.448 -1.849 8.788 1.00 93.12 88 GLU A N 1
ATOM 675 C CA . GLU A 1 88 ? -9.827 -0.887 9.707 1.00 93.12 88 GLU A CA 1
ATOM 676 C C . GLU A 1 88 ? -8.656 -0.126 9.070 1.00 93.12 88 GLU A C 1
ATOM 678 O O . GLU A 1 88 ? -8.116 0.795 9.677 1.00 93.12 88 GLU A O 1
ATOM 683 N N . GLY A 1 89 ? -8.248 -0.489 7.850 1.00 88.56 89 GLY A N 1
ATOM 684 C CA . GLY A 1 89 ? -7.116 0.148 7.189 1.00 88.56 89 GLY A CA 1
ATOM 685 C C . GLY A 1 89 ? -6.611 -0.585 5.952 1.00 88.56 89 GLY A C 1
ATOM 686 O O . GLY A 1 89 ? -7.201 -1.560 5.486 1.00 88.56 89 GLY A O 1
ATOM 687 N N . VAL A 1 90 ? -5.491 -0.091 5.425 1.00 94.56 90 VAL A N 1
ATOM 688 C CA . VAL A 1 90 ? -4.825 -0.618 4.230 1.00 94.56 90 VAL A CA 1
ATOM 689 C C . VAL A 1 90 ? -3.390 -0.995 4.584 1.00 94.56 90 VAL A C 1
ATOM 691 O O . VAL A 1 90 ? -2.649 -0.175 5.121 1.00 94.56 90 VAL A O 1
ATOM 694 N N . LEU A 1 91 ? -2.996 -2.226 4.264 1.00 91.50 91 LEU A N 1
ATOM 695 C CA . LEU A 1 91 ? -1.613 -2.688 4.333 1.00 91.50 91 LEU A CA 1
ATOM 696 C C . LEU A 1 91 ? -0.991 -2.615 2.938 1.00 91.50 91 LEU A C 1
ATOM 698 O O . LEU A 1 91 ? -1.502 -3.228 1.999 1.00 91.50 91 LEU A O 1
ATOM 702 N N . VAL A 1 92 ? 0.125 -1.896 2.826 1.00 90.44 92 VAL A N 1
ATOM 703 C CA . VAL A 1 92 ? 0.947 -1.824 1.613 1.00 90.44 92 VAL A CA 1
ATOM 704 C C . VAL A 1 92 ? 2.220 -2.631 1.841 1.00 90.44 92 VAL A C 1
ATOM 706 O O . VAL A 1 92 ? 2.897 -2.458 2.854 1.00 90.44 92 VAL A O 1
ATOM 709 N N . ILE A 1 93 ? 2.522 -3.531 0.912 1.00 89.19 93 ILE A N 1
ATOM 710 C CA . ILE A 1 93 ? 3.665 -4.441 0.956 1.00 89.19 93 ILE A CA 1
ATOM 711 C C . ILE A 1 93 ? 4.596 -4.078 -0.195 1.00 89.19 93 ILE A C 1
ATOM 713 O O . ILE A 1 93 ? 4.139 -3.987 -1.332 1.00 89.19 93 ILE A O 1
ATOM 717 N N . ASP A 1 94 ? 5.882 -3.927 0.121 1.00 82.12 94 ASP A N 1
ATOM 718 C CA . ASP A 1 94 ? 6.951 -3.584 -0.826 1.00 82.12 94 ASP A CA 1
ATOM 719 C C . ASP A 1 94 ? 6.699 -2.247 -1.560 1.00 82.12 94 ASP A C 1
ATOM 721 O O . ASP A 1 94 ? 6.501 -2.215 -2.776 1.00 82.12 94 ASP A O 1
ATOM 725 N N . PRO A 1 95 ? 6.604 -1.121 -0.816 1.00 71.81 95 PRO A N 1
ATOM 726 C CA . PRO A 1 95 ? 6.377 0.185 -1.422 1.00 71.81 95 PRO A CA 1
ATOM 727 C C . PRO A 1 95 ? 7.578 0.611 -2.278 1.00 71.81 95 PRO A C 1
ATOM 729 O O . PRO A 1 95 ? 8.725 0.272 -1.986 1.00 71.81 95 PRO A O 1
ATOM 732 N N . PHE A 1 96 ? 7.303 1.374 -3.336 1.00 69.94 96 PHE A N 1
ATOM 733 C CA . PHE A 1 96 ? 8.291 1.764 -4.341 1.00 69.94 96 PHE A CA 1
ATOM 734 C C . PHE A 1 96 ? 9.526 2.444 -3.745 1.00 69.94 96 PHE A C 1
ATOM 736 O O . PHE A 1 96 ? 9.445 3.279 -2.848 1.00 69.94 96 PHE A O 1
ATOM 743 N N . GLN A 1 97 ? 10.683 2.112 -4.311 1.00 57.03 97 GLN A N 1
ATOM 744 C CA . GLN A 1 97 ? 11.993 2.534 -3.827 1.00 57.03 97 GLN A CA 1
ATOM 745 C C . GLN A 1 97 ? 12.493 3.820 -4.513 1.00 57.03 97 GLN A C 1
ATOM 747 O O . GLN A 1 97 ? 13.648 3.893 -4.926 1.00 57.03 97 GLN A O 1
ATOM 752 N N . ASN A 1 98 ? 11.635 4.831 -4.688 1.00 54.66 98 ASN A N 1
ATOM 753 C CA . ASN A 1 98 ? 12.063 6.114 -5.252 1.00 54.66 98 ASN A CA 1
ATOM 754 C C . ASN A 1 98 ? 11.523 7.291 -4.433 1.00 54.66 98 ASN A C 1
ATOM 756 O O . ASN A 1 98 ? 10.314 7.409 -4.248 1.00 54.66 98 ASN A O 1
ATOM 760 N N . GLU A 1 99 ? 12.425 8.180 -4.007 1.00 51.75 99 GLU A N 1
ATOM 761 C CA . GLU A 1 99 ? 12.114 9.445 -3.323 1.00 51.75 99 GLU A CA 1
ATOM 762 C C . GLU A 1 99 ? 11.169 10.351 -4.136 1.00 51.75 99 GLU A C 1
ATOM 764 O O . GLU A 1 99 ? 10.496 11.197 -3.566 1.00 51.75 99 GLU A O 1
ATOM 769 N N . ALA A 1 100 ? 11.069 10.160 -5.457 1.00 51.94 100 ALA A N 1
ATOM 770 C CA . ALA A 1 100 ? 10.130 10.875 -6.325 1.00 51.94 100 ALA A CA 1
ATOM 771 C C . ALA A 1 100 ? 8.690 10.311 -6.330 1.00 51.94 100 ALA A C 1
ATOM 773 O O . ALA A 1 100 ? 7.817 10.895 -6.972 1.00 51.94 100 ALA A O 1
ATOM 774 N N . LEU A 1 101 ? 8.436 9.168 -5.680 1.00 44.72 101 LEU A N 1
ATOM 775 C CA . LEU A 1 101 ? 7.127 8.493 -5.630 1.00 44.72 101 LEU A CA 1
ATOM 776 C C . LEU A 1 101 ? 6.590 8.319 -4.191 1.00 44.72 101 LEU A C 1
ATOM 778 O O . LEU A 1 101 ? 5.607 7.597 -4.004 1.00 44.72 101 LEU A O 1
ATOM 782 N N . GLY A 1 102 ? 7.235 8.952 -3.201 1.00 42.25 102 GLY A N 1
ATOM 783 C CA . GLY A 1 102 ? 6.833 8.995 -1.788 1.00 42.25 102 GLY A CA 1
ATOM 784 C C . GLY A 1 102 ? 6.235 10.336 -1.389 1.00 42.25 102 GLY A C 1
ATOM 785 O O . GLY A 1 102 ? 6.759 11.369 -1.856 1.00 42.25 102 GLY A O 1
#

Secondary structure (DSSP, 8-state):
-HHHHHHHHHHHHHHHHHHHHHHHHHHHHS---------------TTTS-EEEEEEETTEEEEEESSPSSPSSTTS--S-EEEEE-SS-EEEES----GGG-

Sequence (102 aa):
MKRHQRQKWLILLIAALSSFIIAIVWQQIFTPVEAETKPELSTPTKESALLNLAKVSDGIYALIANTDYPPPEPNIAICNAGIVIGTEGVLVIDPFQNEALG

pLDDT: mean 74.17, std 16.49, range [42.25, 94.56]

Radius of gyration: 28.78 Å; chains: 1; bounding box: 30×41×86 Å

Foldseek 3Di:
DVPVVVVVVVVVVVVVVVVVVVVVVVVVVPPPPPPPPPPPCPPPDCVQAQWDWDDPDVQKIKTAFPDDPPDPDPSYFHDMKIWGDDPVGIDIGPDTDDPVND